Protein AF-A0AAU5UC48-F1 (afdb_monomer)

pLDDT: mean 78.34, std 18.32, range [39.34, 94.0]

Nearest PDB structures (foldseek):
  7x1k-assembly1_B  TM=8.745E-01  e=3.174E-02  Listeria monocytogenes
  1zlj-assembly2_C  TM=9.083E-01  e=1.175E-01  Mycobacterium tuberculosis
  6m5f-assembly1_B  TM=7.121E-01  e=1.520E+00  Pseudomonas aeruginosa PAO1
  3onq-assembly1_B-2  TM=6.447E-01  e=1.609E+00  Bifidobacterium adolescentis ATCC 15703
  2yqf-assembly1_A  TM=3.067E-01  e=3.999E+00  Homo sapiens

Solvent-accessible surface area (backbone atoms only — not comparable to full-atom values): 5238 Å² total; per-residue (Å²): 137,54,60,65,49,50,50,54,38,40,52,42,30,73,43,65,102,74,70,44,53,61,54,55,9,61,79,69,74,51,50,46,67,56,43,51,53,43,53,53,51,49,28,67,75,70,72,51,93,47,72,66,54,51,33,51,53,21,44,76,41,34,71,59,48,54,61,63,70,71,51,96,69,63,84,62,85,71,78,86,74,71,81,80,93,126

Structure (mmCIF, N/CA/C/O backbone):
data_AF-A0AAU5UC48-F1
#
_entry.id   AF-A0AAU5UC48-F1
#
loop_
_atom_site.group_PDB
_atom_site.id
_atom_site.type_symbol
_atom_site.label_atom_id
_atom_site.label_alt_id
_atom_site.label_comp_id
_atom_site.label_asym_id
_atom_site.label_entity_id
_atom_site.label_seq_id
_atom_site.pdbx_PDB_ins_code
_atom_site.Cartn_x
_atom_site.Cartn_y
_atom_site.Cartn_z
_atom_site.occupancy
_atom_site.B_iso_or_equiv
_atom_site.auth_seq_id
_atom_site.auth_comp_id
_atom_site.auth_asym_id
_atom_site.auth_atom_id
_atom_site.pdbx_PDB_model_num
ATOM 1 N N . MET A 1 1 ? -8.754 8.067 1.215 1.00 72.69 1 MET A N 1
ATOM 2 C CA . MET A 1 1 ? -8.058 6.941 0.551 1.00 72.69 1 MET A CA 1
ATOM 3 C C . MET A 1 1 ? -9.000 6.320 -0.460 1.00 72.69 1 MET A C 1
ATOM 5 O O . MET A 1 1 ? -10.196 6.334 -0.205 1.00 72.69 1 MET A O 1
ATOM 9 N N . THR A 1 2 ? -8.502 5.855 -1.603 1.00 86.19 2 THR A N 1
ATOM 10 C CA . THR A 1 2 ? -9.306 5.136 -2.608 1.00 86.19 2 THR A CA 1
ATOM 11 C C . THR A 1 2 ? -9.255 3.625 -2.367 1.00 86.19 2 THR A C 1
ATOM 13 O O . THR A 1 2 ? -8.371 3.143 -1.657 1.00 86.19 2 THR A O 1
ATOM 16 N N . GLY A 1 3 ? -10.167 2.865 -2.987 1.00 85.12 3 GLY A N 1
ATOM 17 C CA . GLY A 1 3 ? -10.170 1.397 -2.898 1.00 85.12 3 GLY A CA 1
ATOM 18 C C . GLY A 1 3 ? -8.836 0.768 -3.318 1.00 85.12 3 GLY A C 1
ATOM 19 O O . GLY A 1 3 ? -8.316 -0.094 -2.621 1.00 85.12 3 GLY A O 1
ATOM 20 N N . ARG A 1 4 ? -8.196 1.283 -4.376 1.00 85.44 4 ARG A N 1
ATOM 21 C CA . ARG A 1 4 ? -6.880 0.784 -4.813 1.00 85.44 4 ARG A CA 1
ATOM 22 C C . ARG A 1 4 ? -5.738 1.115 -3.885 1.00 85.44 4 ARG A C 1
ATOM 24 O O . ARG A 1 4 ? -4.829 0.310 -3.734 1.00 85.44 4 ARG A O 1
ATOM 31 N N . GLU A 1 5 ? -5.770 2.279 -3.251 1.00 89.62 5 GLU A N 1
ATOM 32 C CA . GLU A 1 5 ? -4.773 2.596 -2.231 1.00 89.62 5 GLU A CA 1
ATOM 33 C C . GLU A 1 5 ? -4.882 1.616 -1.055 1.00 89.62 5 GLU A C 1
ATOM 35 O O . GLU A 1 5 ? -3.859 1.170 -0.544 1.00 89.62 5 GLU A O 1
ATOM 40 N N . ALA A 1 6 ? -6.104 1.216 -0.681 1.00 89.31 6 ALA A N 1
ATOM 41 C CA . ALA A 1 6 ? -6.329 0.196 0.340 1.00 89.31 6 ALA A CA 1
ATOM 42 C C . ALA A 1 6 ? -5.864 -1.203 -0.104 1.00 89.31 6 ALA A C 1
ATOM 44 O O . ALA A 1 6 ? -5.233 -1.899 0.686 1.00 89.31 6 ALA A O 1
ATOM 45 N N . GLU A 1 7 ? -6.101 -1.601 -1.359 1.00 88.31 7 GLU A N 1
ATOM 46 C CA . GLU A 1 7 ? -5.585 -2.865 -1.912 1.00 88.31 7 GLU A CA 1
ATOM 47 C C . GLU A 1 7 ? -4.049 -2.912 -1.912 1.00 88.31 7 GLU A C 1
ATOM 49 O O . GLU A 1 7 ? -3.463 -3.899 -1.471 1.00 88.31 7 GLU A O 1
ATOM 54 N N . VAL A 1 8 ? -3.385 -1.827 -2.332 1.00 90.19 8 VAL A N 1
ATOM 55 C CA . VAL A 1 8 ? -1.917 -1.701 -2.286 1.00 90.19 8 VAL A CA 1
ATOM 56 C C . VAL A 1 8 ? -1.400 -1.842 -0.851 1.00 90.19 8 VAL A C 1
ATOM 58 O O . VAL A 1 8 ? -0.442 -2.577 -0.615 1.00 90.19 8 VAL A O 1
ATOM 61 N N . LEU A 1 9 ? -2.030 -1.163 0.115 1.00 90.62 9 LEU A N 1
ATOM 62 C CA . LEU A 1 9 ? -1.671 -1.266 1.534 1.00 90.62 9 LEU A CA 1
ATOM 63 C C . LEU A 1 9 ? -1.889 -2.685 2.072 1.00 90.62 9 LEU A C 1
ATOM 65 O O . LEU A 1 9 ? -1.053 -3.201 2.809 1.00 90.62 9 LEU A O 1
ATOM 69 N N . LEU A 1 10 ? -2.984 -3.345 1.694 1.00 89.12 10 LEU A N 1
ATOM 70 C CA . LEU A 1 10 ? -3.258 -4.704 2.141 1.00 89.12 10 LEU A CA 1
ATOM 71 C C . LEU A 1 10 ? -2.216 -5.691 1.609 1.00 89.12 10 LEU A C 1
ATOM 73 O O . LEU A 1 10 ? -1.699 -6.482 2.397 1.00 89.12 10 LEU A O 1
ATOM 77 N N . LEU A 1 11 ? -1.864 -5.619 0.323 1.00 88.12 11 LEU A N 1
ATOM 78 C CA . LEU A 1 11 ? -0.816 -6.466 -0.251 1.00 88.12 11 LEU A CA 1
ATOM 79 C C . LEU A 1 11 ? 0.528 -6.239 0.453 1.00 88.12 11 LEU A C 1
ATOM 81 O O . LEU A 1 11 ? 1.183 -7.200 0.856 1.00 88.12 11 LEU A O 1
ATOM 85 N N . LEU A 1 12 ? 0.887 -4.979 0.723 1.00 88.81 12 LEU A N 1
ATOM 86 C CA . LEU A 1 12 ? 2.073 -4.641 1.518 1.00 88.81 12 LEU A CA 1
ATOM 87 C C . LEU A 1 12 ? 2.010 -5.158 2.962 1.00 88.81 12 LEU A C 1
ATOM 89 O O . LEU A 1 12 ? 3.049 -5.458 3.538 1.00 88.81 12 LEU A O 1
ATOM 93 N N . SER A 1 13 ? 0.818 -5.262 3.557 1.00 88.44 13 SER A N 1
ATOM 94 C CA . SER A 1 13 ? 0.641 -5.795 4.916 1.00 88.44 13 SER A CA 1
ATOM 95 C C . SER A 1 13 ? 0.810 -7.315 4.998 1.00 88.44 13 SER A C 1
ATOM 97 O O . SER A 1 13 ? 1.078 -7.850 6.073 1.00 88.44 13 SER A O 1
ATOM 99 N N . THR A 1 14 ? 0.591 -8.020 3.884 1.00 82.00 14 THR A N 1
ATOM 100 C CA . THR A 1 14 ? 0.721 -9.480 3.793 1.00 82.00 14 THR A CA 1
ATOM 101 C C . THR A 1 14 ? 2.083 -9.922 3.280 1.00 82.00 14 THR A C 1
ATOM 103 O O . THR A 1 14 ? 2.497 -11.041 3.576 1.00 82.00 14 THR A O 1
ATOM 106 N N . GLY A 1 15 ? 2.755 -9.059 2.521 1.00 68.31 15 GLY A N 1
ATOM 107 C CA . GLY A 1 15 ? 4.080 -9.297 1.980 1.00 68.31 15 GLY A CA 1
ATOM 108 C C . GLY A 1 15 ? 5.172 -9.274 3.041 1.00 68.31 15 GLY A C 1
ATOM 109 O O . GLY A 1 15 ? 5.145 -8.481 3.981 1.00 68.31 15 GLY A O 1
ATOM 110 N N . SER A 1 16 ? 6.190 -10.114 2.852 1.00 51.59 16 SER A N 1
ATOM 111 C CA . SER A 1 16 ? 7.493 -9.872 3.477 1.00 51.59 16 SER A CA 1
ATOM 112 C C . SER A 1 16 ? 8.072 -8.573 2.905 1.00 51.59 1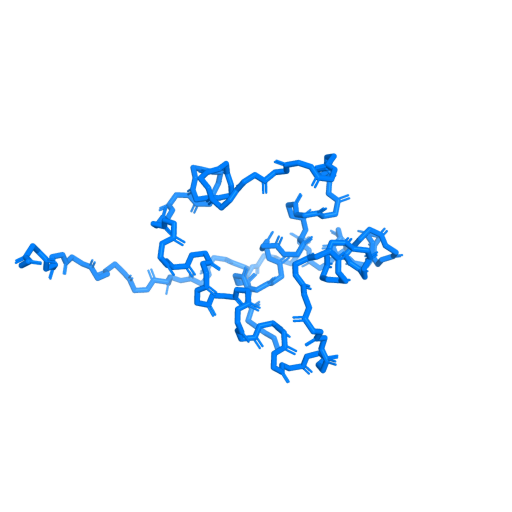6 SER A C 1
ATOM 114 O O . SER A 1 16 ? 7.783 -8.206 1.768 1.00 51.59 16 SER A O 1
ATOM 116 N N . THR A 1 17 ? 8.930 -7.892 3.662 1.00 50.88 17 THR A N 1
ATOM 117 C CA . THR A 1 17 ? 9.557 -6.571 3.422 1.00 50.88 17 THR A CA 1
ATOM 118 C C . THR A 1 17 ? 10.149 -6.328 2.002 1.00 50.88 17 THR A C 1
ATOM 120 O O . THR A 1 17 ? 10.540 -5.210 1.658 1.00 50.88 17 THR A O 1
ATOM 123 N N . GLY A 1 18 ? 10.188 -7.348 1.136 1.00 55.09 18 GLY A N 1
ATOM 124 C CA . GLY A 1 18 ? 10.740 -7.379 -0.220 1.00 55.09 18 GLY A CA 1
ATOM 125 C C . GLY A 1 18 ? 9.768 -7.282 -1.412 1.00 55.09 18 GLY A C 1
ATOM 126 O O . GLY A 1 18 ? 10.256 -7.328 -2.538 1.00 55.09 18 GLY A O 1
ATOM 127 N N . ASP A 1 19 ? 8.450 -7.105 -1.242 1.00 69.12 19 ASP A N 1
ATOM 128 C CA . ASP A 1 19 ? 7.525 -7.088 -2.401 1.00 69.12 19 ASP A CA 1
ATOM 129 C C . ASP A 1 19 ? 7.738 -5.903 -3.356 1.00 69.12 19 ASP A C 1
ATOM 131 O O . ASP A 1 19 ? 7.273 -4.782 -3.139 1.00 69.12 19 ASP A O 1
ATOM 135 N N . THR A 1 20 ? 8.471 -6.139 -4.441 1.00 82.00 20 THR A N 1
ATOM 136 C CA . THR A 1 20 ? 8.786 -5.111 -5.439 1.00 82.00 20 THR A CA 1
ATOM 137 C C . THR A 1 20 ? 7.520 -4.520 -6.069 1.00 82.00 20 THR A C 1
ATOM 139 O O . THR A 1 20 ? 6.482 -5.175 -6.154 1.00 82.00 20 THR A O 1
ATOM 142 N N . ASN A 1 21 ? 7.613 -3.298 -6.608 1.00 87.94 21 ASN A N 1
ATOM 143 C CA . ASN A 1 21 ? 6.505 -2.691 -7.362 1.00 87.94 21 ASN A CA 1
ATOM 144 C C . ASN A 1 21 ? 6.015 -3.596 -8.506 1.00 87.94 21 ASN A C 1
ATOM 146 O O . ASN A 1 21 ? 4.851 -3.511 -8.879 1.00 87.94 21 ASN A O 1
ATOM 150 N N . ARG A 1 22 ? 6.886 -4.470 -9.028 1.00 87.38 22 ARG A N 1
ATOM 151 C CA . ARG A 1 22 ? 6.557 -5.498 -10.020 1.00 87.38 22 ARG A CA 1
ATOM 152 C C . ARG A 1 22 ? 5.630 -6.580 -9.478 1.00 87.38 22 ARG A C 1
ATOM 154 O O . ARG A 1 22 ? 4.694 -6.962 -10.169 1.00 87.38 22 ARG A O 1
ATOM 161 N N . ALA A 1 23 ? 5.887 -7.070 -8.267 1.00 87.94 23 ALA A N 1
ATOM 162 C CA . ALA A 1 23 ? 5.035 -8.067 -7.625 1.00 87.94 23 ALA A CA 1
ATOM 163 C C . ALA A 1 23 ? 3.641 -7.482 -7.362 1.00 87.94 23 ALA A C 1
ATOM 165 O O . ALA A 1 23 ? 2.651 -8.031 -7.829 1.00 87.94 23 ALA A O 1
ATOM 166 N N . LEU A 1 24 ? 3.584 -6.288 -6.764 1.00 87.62 24 LEU A N 1
ATOM 167 C CA . LEU A 1 24 ? 2.337 -5.541 -6.561 1.00 87.62 24 LEU A CA 1
ATOM 168 C C . LEU A 1 24 ? 1.584 -5.288 -7.872 1.00 87.62 24 LEU A C 1
ATOM 170 O O . LEU A 1 24 ? 0.373 -5.448 -7.931 1.00 87.62 24 LEU A O 1
ATOM 174 N N . ALA A 1 25 ? 2.298 -4.901 -8.931 1.00 89.00 25 ALA A N 1
ATOM 175 C CA . ALA A 1 25 ? 1.720 -4.658 -10.249 1.00 89.00 25 ALA A CA 1
ATOM 176 C C . ALA A 1 25 ? 1.067 -5.919 -10.826 1.00 89.00 25 ALA A C 1
ATOM 178 O O . ALA A 1 25 ? -0.063 -5.856 -11.306 1.00 89.00 25 ALA A O 1
ATOM 179 N N . ARG A 1 26 ? 1.753 -7.064 -10.730 1.00 87.94 26 ARG A N 1
ATOM 180 C CA . ARG A 1 26 ? 1.233 -8.364 -11.163 1.00 87.94 26 ARG A CA 1
ATOM 181 C C . ARG A 1 26 ? -0.007 -8.761 -10.365 1.00 87.94 26 ARG A C 1
ATOM 183 O O . ARG A 1 26 ? -1.000 -9.149 -10.968 1.00 87.94 26 ARG A O 1
ATOM 190 N N . ASP A 1 27 ? 0.044 -8.631 -9.045 1.00 86.19 27 ASP A N 1
ATOM 191 C CA . ASP A 1 27 ? -1.029 -9.085 -8.158 1.00 86.19 27 ASP A CA 1
ATOM 192 C C . ASP A 1 27 ? -2.276 -8.180 -8.256 1.00 86.19 27 ASP A C 1
ATOM 194 O O . ASP A 1 27 ? -3.398 -8.644 -8.073 1.00 86.19 27 ASP A O 1
ATOM 198 N N . LEU A 1 28 ? -2.096 -6.902 -8.615 1.00 86.06 28 LEU A N 1
ATOM 199 C CA . LEU A 1 28 ? -3.180 -5.938 -8.856 1.00 86.06 28 LEU A CA 1
ATOM 200 C C . LEU A 1 28 ? -3.635 -5.858 -10.324 1.00 86.06 28 LEU A C 1
ATOM 202 O O . LEU A 1 28 ? -4.623 -5.183 -10.611 1.00 86.06 28 LEU A O 1
ATOM 206 N N . GLY A 1 29 ? -2.919 -6.487 -11.261 1.00 86.69 29 GLY A N 1
ATOM 207 C CA . GLY A 1 29 ? -3.204 -6.399 -12.698 1.00 86.69 29 GLY A CA 1
ATOM 208 C C . GLY A 1 29 ? -2.984 -5.005 -13.308 1.00 86.69 29 GLY A C 1
ATOM 209 O O . GLY A 1 29 ? -3.681 -4.628 -14.247 1.00 86.69 29 GLY A O 1
ATOM 210 N N . ILE A 1 30 ? -2.038 -4.221 -12.781 1.00 87.75 30 ILE A N 1
ATOM 211 C CA . ILE A 1 30 ? -1.726 -2.850 -13.233 1.00 87.75 30 ILE A CA 1
ATOM 212 C C . ILE A 1 30 ? -0.241 -2.699 -13.587 1.00 87.75 30 ILE A C 1
ATOM 214 O O . ILE A 1 30 ? 0.553 -3.614 -13.410 1.00 87.75 30 ILE A O 1
ATOM 218 N N . SER A 1 31 ? 0.174 -1.530 -14.085 1.00 92.25 31 SER A N 1
ATOM 219 C CA . SER A 1 31 ? 1.591 -1.269 -14.377 1.00 92.25 31 SER A CA 1
ATOM 220 C C . SER A 1 31 ? 2.403 -0.917 -13.119 1.00 92.25 31 SER A C 1
ATOM 222 O O . SER A 1 31 ? 1.886 -0.297 -12.186 1.00 92.25 31 SER A O 1
ATOM 224 N N . GLU A 1 32 ? 3.716 -1.192 -13.122 1.00 92.25 32 GLU A N 1
ATOM 225 C CA . GLU A 1 32 ? 4.632 -0.736 -12.057 1.00 92.25 32 GLU A CA 1
ATOM 226 C C . GLU A 1 32 ? 4.588 0.789 -11.856 1.00 92.25 3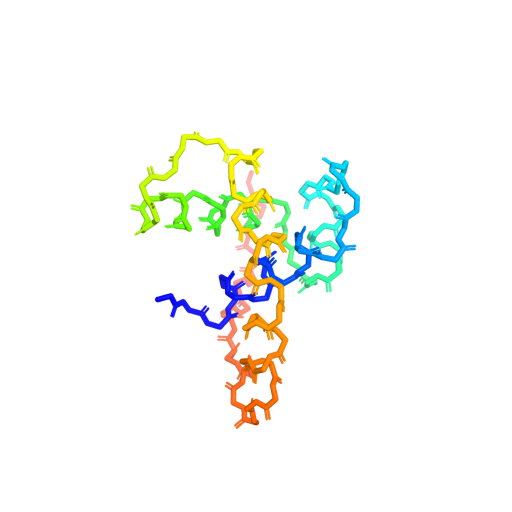2 GLU A C 1
ATOM 228 O O . GLU A 1 32 ? 4.726 1.289 -10.737 1.00 92.25 32 GLU A O 1
ATOM 233 N N . ARG A 1 33 ? 4.386 1.548 -12.942 1.00 91.88 33 ARG A N 1
ATOM 234 C CA . ARG A 1 33 ? 4.226 3.007 -12.901 1.00 91.88 33 ARG A CA 1
ATOM 235 C C . ARG A 1 33 ? 2.972 3.399 -12.118 1.00 91.88 33 ARG A C 1
ATOM 237 O O .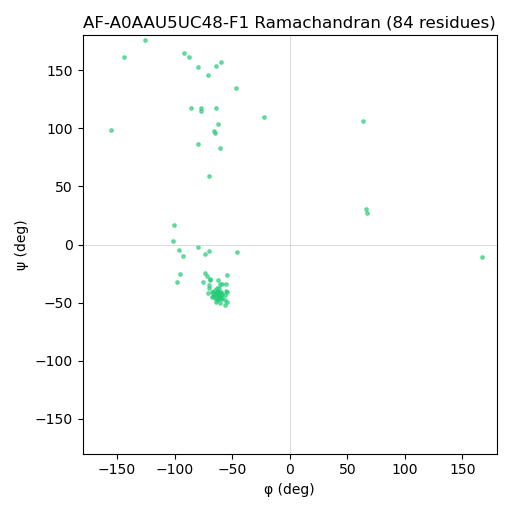 ARG A 1 33 ? 3.033 4.323 -11.308 1.00 91.88 33 ARG A O 1
ATOM 244 N N . THR A 1 34 ? 1.866 2.686 -12.322 1.00 92.81 34 THR A N 1
ATOM 245 C CA . THR A 1 34 ? 0.602 2.908 -11.606 1.00 92.81 34 THR A CA 1
ATOM 246 C C . THR A 1 34 ? 0.753 2.584 -10.119 1.00 92.81 34 THR A C 1
ATOM 248 O O . THR A 1 34 ? 0.355 3.387 -9.278 1.00 92.81 34 THR A O 1
ATOM 251 N N . VAL A 1 35 ? 1.440 1.485 -9.774 1.00 91.69 35 VAL A N 1
ATOM 252 C CA . VAL A 1 35 ? 1.782 1.163 -8.374 1.00 91.69 35 VAL A CA 1
ATOM 253 C C . VAL A 1 35 ? 2.567 2.304 -7.725 1.00 91.69 35 VAL A C 1
ATOM 255 O O . VAL A 1 35 ?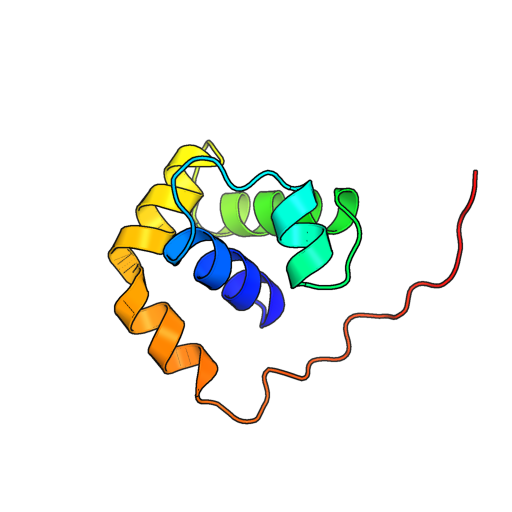 2.219 2.751 -6.634 1.00 91.69 35 VAL A O 1
ATOM 258 N N . ARG A 1 36 ? 3.597 2.835 -8.401 1.00 92.00 36 ARG A N 1
ATOM 259 C CA . ARG A 1 36 ? 4.373 3.982 -7.893 1.00 92.00 36 ARG A CA 1
ATOM 260 C C . ARG A 1 36 ? 3.489 5.205 -7.653 1.00 92.00 36 ARG A C 1
ATOM 262 O O . ARG A 1 36 ? 3.631 5.842 -6.614 1.00 92.00 36 ARG A O 1
ATOM 269 N N . ALA A 1 37 ? 2.563 5.508 -8.562 1.00 93.69 37 ALA A N 1
ATOM 270 C CA . ALA A 1 37 ? 1.632 6.625 -8.404 1.00 93.69 37 ALA A CA 1
ATOM 271 C C . ALA A 1 37 ? 0.706 6.450 -7.184 1.00 93.69 37 ALA A C 1
ATOM 273 O O . ALA A 1 37 ? 0.490 7.407 -6.429 1.00 93.69 37 ALA A O 1
ATOM 274 N N . HIS A 1 38 ? 0.215 5.229 -6.942 1.00 93.19 38 HIS A N 1
ATOM 275 C CA . HIS A 1 38 ? -0.544 4.908 -5.733 1.00 93.19 38 HIS A CA 1
ATOM 276 C C . HIS A 1 38 ? 0.312 5.070 -4.475 1.00 93.19 38 HIS A C 1
ATOM 278 O O . HIS A 1 38 ? -0.107 5.768 -3.557 1.00 93.19 38 HIS A O 1
ATOM 284 N N . LEU A 1 39 ? 1.537 4.534 -4.448 1.00 92.62 39 LEU A N 1
ATOM 285 C CA . LEU A 1 39 ? 2.451 4.686 -3.310 1.00 92.62 39 LEU A CA 1
ATOM 286 C C . LEU A 1 39 ? 2.787 6.154 -3.022 1.00 92.62 39 LEU A C 1
ATOM 288 O O . LEU A 1 39 ? 2.793 6.562 -1.865 1.00 92.62 39 LEU A O 1
ATOM 292 N N . THR A 1 40 ? 3.013 6.977 -4.049 1.00 93.94 40 THR A N 1
ATOM 293 C CA . THR A 1 40 ? 3.225 8.423 -3.882 1.00 93.94 40 THR A CA 1
ATOM 294 C C . THR A 1 40 ? 1.996 9.113 -3.290 1.00 93.94 40 THR A C 1
ATOM 296 O O . THR A 1 40 ? 2.139 9.987 -2.434 1.00 93.94 40 THR A O 1
ATOM 299 N N . SER A 1 41 ? 0.793 8.731 -3.721 1.00 94.00 41 SER A N 1
ATOM 300 C CA . SER A 1 41 ? -0.452 9.305 -3.199 1.00 94.00 41 SER A CA 1
ATOM 301 C C . SER A 1 41 ? -0.733 8.866 -1.765 1.00 94.00 41 SER A C 1
ATOM 303 O O . SER A 1 41 ? -1.060 9.714 -0.937 1.00 94.00 41 SER A O 1
ATOM 305 N N . ILE A 1 42 ? -0.513 7.587 -1.446 1.00 93.06 42 ILE A N 1
ATOM 306 C CA . ILE A 1 42 ? -0.564 7.044 -0.083 1.00 93.06 42 ILE A CA 1
ATOM 307 C C . ILE A 1 42 ? 0.401 7.812 0.811 1.00 93.06 42 ILE A C 1
ATOM 309 O O . ILE A 1 42 ? -0.003 8.349 1.837 1.00 93.06 42 ILE A O 1
ATOM 313 N N . ARG A 1 43 ? 1.660 7.930 0.380 1.00 93.50 43 ARG A 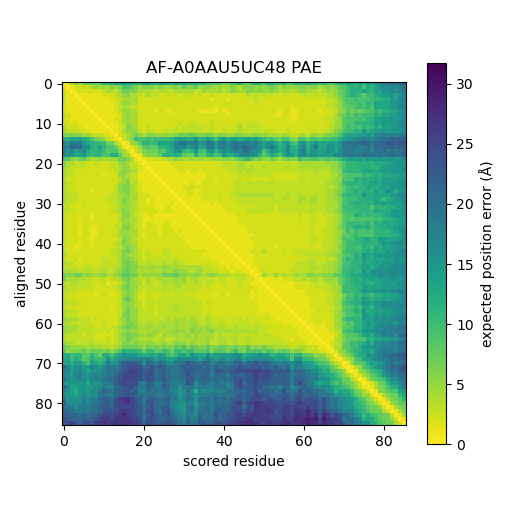N 1
ATOM 314 C CA .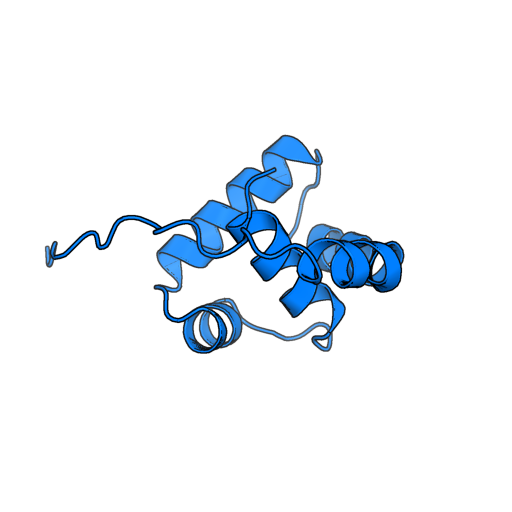 ARG A 1 43 ? 2.706 8.645 1.105 1.00 93.50 43 ARG A CA 1
ATOM 315 C C . ARG A 1 43 ? 2.295 10.077 1.434 1.00 93.50 43 ARG A C 1
ATOM 317 O O . ARG A 1 43 ? 2.391 10.487 2.582 1.00 93.50 43 ARG A O 1
ATOM 324 N N . ARG A 1 44 ? 1.799 10.816 0.436 1.00 93.75 44 ARG A N 1
ATOM 325 C CA . ARG A 1 44 ? 1.341 12.203 0.600 1.00 93.75 44 ARG A CA 1
ATOM 326 C C . ARG A 1 44 ? 0.176 12.311 1.584 1.00 93.75 44 ARG A C 1
ATOM 328 O O . ARG A 1 44 ? 0.138 13.243 2.371 1.00 93.75 44 ARG A O 1
ATOM 335 N N . LYS A 1 45 ? -0.770 11.373 1.530 1.00 92.56 45 LYS A N 1
ATOM 336 C CA . LYS A 1 45 ? -1.959 11.372 2.392 1.00 92.56 45 LYS A CA 1
ATOM 337 C C . LYS A 1 45 ? -1.660 10.941 3.831 1.00 92.56 45 LYS A C 1
ATOM 339 O O . LYS A 1 45 ? -2.337 11.408 4.734 1.00 92.56 45 LYS A O 1
ATOM 344 N N . LEU A 1 46 ? -0.687 10.051 4.034 1.00 91.06 46 LEU A N 1
ATOM 345 C CA . LEU A 1 46 ? -0.291 9.548 5.355 1.00 91.06 46 LEU A CA 1
ATOM 346 C C . LEU A 1 46 ? 0.904 10.299 5.962 1.00 91.06 46 LEU A C 1
ATOM 348 O O . LEU A 1 46 ? 1.286 10.006 7.087 1.00 91.06 46 LEU A O 1
ATOM 352 N N . GLY A 1 47 ? 1.513 11.235 5.227 1.00 93.75 47 GLY A N 1
ATOM 353 C CA . GLY A 1 47 ? 2.681 11.988 5.694 1.00 93.75 47 GLY A CA 1
ATOM 354 C C . GLY A 1 47 ? 3.946 11.141 5.869 1.00 93.75 47 GLY A C 1
ATOM 355 O O . GLY A 1 47 ? 4.785 11.467 6.698 1.00 93.75 47 GLY A O 1
ATOM 356 N N . LEU A 1 48 ? 4.085 10.046 5.117 1.00 93.50 48 LEU A N 1
ATOM 357 C CA . LEU A 1 48 ? 5.228 9.130 5.229 1.00 93.50 48 LEU A CA 1
ATOM 358 C C . LEU A 1 48 ? 6.389 9.587 4.324 1.00 93.50 48 LEU A C 1
ATOM 360 O O . LEU A 1 48 ? 6.189 10.352 3.382 1.00 93.50 48 LEU A O 1
ATOM 364 N N . GLY A 1 49 ? 7.613 9.122 4.559 1.00 90.06 49 GLY A N 1
ATOM 365 C CA . GLY A 1 49 ? 8.794 9.453 3.750 1.00 90.06 49 GLY A CA 1
ATOM 366 C C . GLY A 1 49 ? 9.146 8.390 2.703 1.00 90.06 49 GLY A C 1
ATOM 367 O O . GLY A 1 49 ? 9.594 8.707 1.594 1.00 90.06 49 GLY A O 1
ATOM 368 N N . SER A 1 50 ? 8.881 7.119 3.001 1.00 88.81 50 SER A N 1
ATOM 369 C CA . SER A 1 50 ? 9.454 5.979 2.287 1.00 88.81 50 SER A CA 1
ATOM 370 C C . SER A 1 50 ? 8.490 4.800 2.132 1.00 88.81 50 SER A C 1
ATOM 372 O O . SER A 1 50 ? 7.514 4.644 2.863 1.00 88.81 50 SER A O 1
ATOM 374 N N . ARG A 1 51 ? 8.801 3.909 1.180 1.00 86.56 51 ARG A N 1
ATOM 375 C CA . ARG A 1 51 ? 8.095 2.625 1.023 1.00 86.56 51 ARG A CA 1
ATOM 376 C C . ARG A 1 51 ? 8.192 1.761 2.285 1.00 86.56 51 ARG A C 1
ATOM 378 O O . ARG A 1 51 ? 7.242 1.049 2.582 1.00 86.56 51 ARG A O 1
ATOM 385 N N . VAL A 1 52 ? 9.313 1.826 3.007 1.00 88.19 52 VAL A N 1
ATOM 386 C CA . VAL A 1 52 ? 9.517 1.062 4.248 1.00 88.19 52 VAL A CA 1
ATOM 387 C C . VAL A 1 52 ? 8.525 1.507 5.315 1.00 88.19 52 VAL A C 1
ATOM 389 O O . VAL A 1 52 ? 7.872 0.665 5.920 1.00 88.19 52 VAL A O 1
ATOM 392 N N . GLU A 1 53 ? 8.333 2.814 5.488 1.00 90.69 53 GLU A N 1
ATOM 393 C CA . GLU A 1 53 ? 7.338 3.336 6.431 1.00 90.69 53 GLU A CA 1
ATOM 394 C C . GLU A 1 53 ? 5.913 2.968 6.014 1.00 90.69 53 GLU A C 1
ATOM 396 O O . GLU A 1 53 ? 5.115 2.576 6.861 1.00 90.69 53 GLU A O 1
ATOM 401 N N . ILE A 1 54 ? 5.595 3.010 4.713 1.00 91.88 54 ILE A N 1
ATOM 402 C CA . ILE A 1 54 ? 4.290 2.543 4.214 1.00 91.88 54 ILE A CA 1
ATOM 403 C C . ILE A 1 54 ? 4.087 1.065 4.563 1.00 91.88 54 ILE A C 1
ATOM 405 O O . ILE A 1 54 ? 3.023 0.701 5.060 1.00 91.88 54 ILE A O 1
ATOM 409 N N . ALA A 1 55 ? 5.087 0.214 4.323 1.00 89.94 55 ALA A N 1
ATOM 410 C CA . ALA A 1 55 ? 5.011 -1.210 4.633 1.00 89.94 55 ALA A CA 1
ATOM 411 C C . ALA A 1 55 ? 4.851 -1.455 6.142 1.00 89.94 55 ALA A C 1
ATOM 413 O O . ALA A 1 55 ? 4.004 -2.249 6.542 1.00 89.94 55 ALA A O 1
ATOM 414 N N . LEU A 1 56 ? 5.591 -0.724 6.980 1.00 90.50 56 LEU A N 1
ATOM 415 C CA . LEU A 1 56 ? 5.490 -0.814 8.437 1.00 90.50 56 LEU A CA 1
ATOM 416 C C . LEU A 1 56 ? 4.087 -0.443 8.929 1.00 90.50 56 LEU A C 1
ATOM 418 O O . LEU A 1 56 ? 3.465 -1.216 9.655 1.00 90.50 56 LEU A O 1
ATOM 422 N N . VAL A 1 57 ? 3.564 0.704 8.485 1.00 91.88 57 VAL A N 1
ATOM 423 C CA . VAL A 1 57 ? 2.209 1.161 8.828 1.00 91.88 57 VAL A CA 1
ATOM 424 C C . VAL A 1 57 ? 1.164 0.161 8.340 1.00 91.88 57 VAL A C 1
ATOM 426 O O . VAL A 1 57 ? 0.233 -0.164 9.078 1.00 91.88 57 VAL A O 1
ATOM 429 N N . SER A 1 58 ? 1.334 -0.375 7.129 1.00 91.38 58 SER A N 1
ATOM 430 C CA . SER A 1 58 ? 0.448 -1.402 6.568 1.00 91.38 58 SER A CA 1
ATOM 431 C C . SER A 1 58 ? 0.436 -2.661 7.432 1.00 91.38 58 SER A C 1
ATOM 433 O O . SER A 1 58 ? -0.628 -3.193 7.739 1.00 91.38 58 SER A O 1
ATOM 435 N N . HIS A 1 59 ? 1.609 -3.118 7.872 1.00 90.75 59 HIS A N 1
ATOM 436 C CA . HIS A 1 59 ? 1.750 -4.299 8.716 1.00 90.75 59 HIS A CA 1
ATOM 437 C C . HIS A 1 59 ? 1.135 -4.085 10.109 1.00 90.75 59 HIS A C 1
ATOM 439 O O . HIS A 1 59 ? 0.425 -4.956 10.609 1.00 90.75 59 HIS A O 1
ATOM 445 N N . GLN A 1 60 ? 1.332 -2.905 10.708 1.00 91.81 60 GLN A N 1
ATOM 446 C CA . GLN A 1 60 ? 0.710 -2.521 11.983 1.00 91.81 60 GLN A CA 1
ATOM 447 C C . GLN A 1 60 ? -0.823 -2.493 11.902 1.00 91.81 60 GLN A C 1
ATOM 449 O O . GLN A 1 60 ? -1.499 -2.909 12.838 1.00 91.81 60 GLN A O 1
ATOM 454 N N . HIS A 1 61 ? -1.381 -2.058 10.769 1.00 90.75 61 HIS A N 1
ATOM 455 C CA . HIS A 1 61 ? -2.828 -1.917 10.571 1.00 90.75 61 HIS A CA 1
ATOM 456 C C . HIS A 1 61 ? -3.456 -3.080 9.786 1.00 90.75 61 HIS A C 1
ATOM 458 O O . HIS A 1 61 ? -4.585 -2.968 9.303 1.00 90.75 61 HIS A O 1
ATOM 464 N N . ARG A 1 62 ? -2.768 -4.224 9.670 1.00 88.00 62 ARG A N 1
ATOM 465 C CA . ARG A 1 62 ? -3.208 -5.367 8.851 1.00 88.00 62 ARG A CA 1
ATOM 466 C C . ARG A 1 62 ? -4.620 -5.856 9.185 1.00 88.00 62 ARG A C 1
ATOM 468 O O . ARG A 1 62 ? -5.382 -6.183 8.278 1.00 88.00 62 ARG A O 1
ATOM 475 N N . ALA A 1 63 ? -4.977 -5.910 10.470 1.00 87.25 63 ALA A N 1
ATOM 476 C CA . ALA A 1 63 ? -6.304 -6.353 10.906 1.00 87.25 63 ALA A CA 1
ATOM 477 C C . ALA A 1 63 ? -7.420 -5.430 10.384 1.00 87.25 63 ALA A C 1
ATOM 479 O O . ALA A 1 63 ? -8.431 -5.911 9.877 1.00 87.25 63 ALA A O 1
ATOM 480 N N . PHE A 1 64 ? -7.193 -4.114 10.430 1.00 87.50 64 PHE A N 1
ATOM 481 C CA . PHE A 1 64 ? -8.107 -3.114 9.880 1.00 87.50 64 PHE A CA 1
ATOM 482 C C . PHE A 1 64 ? -8.173 -3.187 8.348 1.00 87.50 64 PHE A C 1
ATOM 484 O O . PHE A 1 64 ? -9.251 -3.216 7.770 1.00 87.50 64 PHE A O 1
ATOM 491 N N . LEU A 1 65 ? -7.030 -3.296 7.666 1.00 86.94 65 LEU A N 1
ATOM 492 C CA . LEU A 1 65 ? -7.008 -3.396 6.201 1.00 86.94 65 LEU A CA 1
ATOM 493 C C . LEU A 1 65 ? -7.772 -4.631 5.689 1.00 86.94 65 LEU A C 1
ATOM 495 O O . LEU A 1 65 ? -8.417 -4.567 4.644 1.00 86.94 65 LEU A O 1
ATOM 499 N N . ARG A 1 66 ? -7.750 -5.741 6.439 1.00 82.38 66 ARG A N 1
ATOM 500 C CA . ARG A 1 66 ? -8.535 -6.945 6.129 1.00 82.38 66 ARG A CA 1
ATOM 501 C C . ARG A 1 66 ? -10.035 -6.758 6.330 1.00 82.38 66 ARG A C 1
ATOM 503 O O . ARG A 1 66 ? -10.800 -7.289 5.532 1.00 82.38 66 ARG A O 1
ATOM 510 N N . SER A 1 67 ? -10.462 -6.017 7.353 1.00 80.00 67 SER A N 1
ATOM 511 C CA . SER A 1 67 ? -11.893 -5.767 7.568 1.00 80.00 67 SER A CA 1
ATOM 512 C C . SER A 1 67 ? -12.484 -4.852 6.492 1.00 80.00 67 SER A C 1
ATOM 514 O O . SER A 1 67 ? -13.635 -5.031 6.103 1.00 80.00 67 SER A O 1
ATOM 516 N N . VAL A 1 68 ? -11.681 -3.937 5.936 1.00 72.50 68 VAL A N 1
ATOM 517 C CA . VAL A 1 68 ? -12.099 -3.044 4.843 1.00 72.50 68 VAL A CA 1
ATOM 518 C C . VAL A 1 68 ? -12.313 -3.796 3.518 1.00 72.50 68 VAL A C 1
ATOM 520 O O . VAL A 1 68 ? -13.180 -3.405 2.738 1.00 72.50 68 VAL A O 1
ATOM 523 N N . GLN A 1 69 ? -11.602 -4.903 3.263 1.00 65.25 69 GLN A N 1
ATOM 524 C CA . GLN A 1 69 ? -11.803 -5.716 2.050 1.00 65.25 69 GLN A CA 1
ATOM 525 C C . GLN A 1 69 ? -13.094 -6.557 2.043 1.00 65.25 69 GLN A C 1
ATOM 527 O O . GLN A 1 69 ? -13.446 -7.111 1.004 1.00 65.25 69 GLN A O 1
ATOM 532 N N . GLY A 1 70 ? -13.827 -6.624 3.159 1.00 55.62 70 GLY A N 1
ATOM 533 C CA . GLY A 1 70 ? -15.116 -7.319 3.252 1.00 55.62 70 GLY A CA 1
ATOM 534 C C . GLY A 1 70 ? -16.316 -6.543 2.694 1.00 55.62 70 GLY A C 1
ATOM 535 O O . GLY A 1 70 ? -17.426 -7.068 2.709 1.00 55.62 70 GLY A O 1
ATOM 536 N N . LEU A 1 71 ?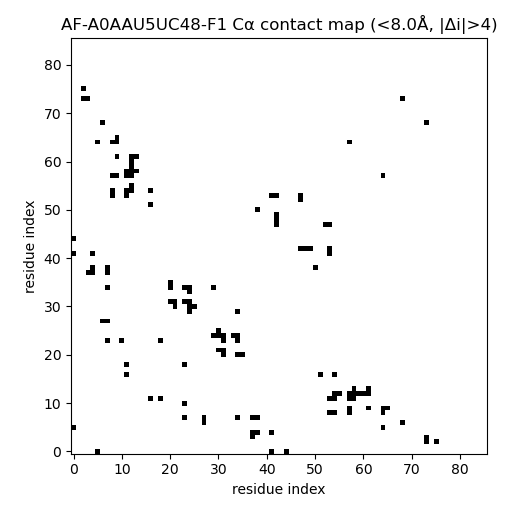 -16.132 -5.305 2.216 1.00 43.19 71 LEU A N 1
ATOM 537 C CA . LEU A 1 71 ? -17.215 -4.503 1.643 1.00 43.19 71 LEU A CA 1
ATOM 538 C C . LEU A 1 71 ? -17.403 -4.822 0.144 1.00 43.19 71 LEU A C 1
ATOM 540 O O . LEU A 1 71 ? -16.493 -4.552 -0.651 1.00 43.19 71 LEU A O 1
ATOM 544 N N . PRO A 1 72 ? -18.574 -5.343 -0.281 1.00 39.34 72 PRO A N 1
ATOM 545 C CA . PRO A 1 72 ? -18.916 -5.471 -1.695 1.00 39.34 72 PRO A CA 1
ATOM 546 C C . PRO A 1 72 ? -19.041 -4.063 -2.300 1.00 39.34 72 PRO A C 1
ATOM 548 O O . PRO A 1 72 ? -20.048 -3.381 -2.143 1.00 39.34 72 PRO A O 1
ATOM 551 N N . GLY A 1 73 ? -17.961 -3.592 -2.923 1.00 49.66 73 GLY A N 1
ATOM 552 C CA . GLY A 1 73 ? -17.842 -2.219 -3.432 1.00 49.66 73 GLY A CA 1
ATOM 553 C C . GLY A 1 73 ? -16.422 -1.796 -3.828 1.00 49.66 73 GLY A C 1
ATOM 554 O O . GLY A 1 73 ? -16.254 -0.787 -4.505 1.00 49.66 73 GLY A O 1
ATOM 555 N N . ALA A 1 74 ? -15.388 -2.578 -3.485 1.00 46.53 74 ALA A N 1
ATOM 556 C CA . ALA A 1 74 ? -14.010 -2.332 -3.934 1.00 46.53 74 ALA A CA 1
ATOM 557 C C . ALA A 1 74 ? -13.777 -2.593 -5.439 1.00 46.53 74 ALA A C 1
ATOM 559 O O . ALA A 1 74 ? -12.717 -2.251 -5.964 1.00 46.53 74 ALA A O 1
ATOM 560 N N . ALA A 1 75 ? -14.778 -3.107 -6.166 1.00 46.16 75 ALA A N 1
ATOM 561 C CA . ALA A 1 75 ? -14.814 -3.118 -7.629 1.00 46.16 75 ALA A CA 1
ATOM 562 C C . ALA A 1 75 ? -15.024 -1.694 -8.183 1.00 46.16 75 ALA A C 1
ATOM 564 O O . ALA A 1 75 ? -15.985 -1.410 -8.889 1.00 46.16 75 ALA A O 1
ATOM 565 N N . MET A 1 76 ? -14.120 -0.773 -7.851 1.00 41.78 76 MET A N 1
ATOM 566 C CA . MET A 1 76 ? -14.022 0.508 -8.533 1.00 41.78 76 MET A CA 1
ATOM 567 C C . MET A 1 76 ? -13.317 0.249 -9.869 1.00 41.78 76 MET A C 1
ATOM 569 O O . MET A 1 76 ? -12.147 -0.171 -9.844 1.00 41.78 76 MET A O 1
ATOM 573 N N . PRO A 1 77 ? -13.978 0.488 -11.018 1.00 42.16 77 PRO A N 1
ATOM 574 C CA . PRO A 1 77 ? -13.336 0.423 -12.321 1.00 42.16 77 PRO A CA 1
ATOM 575 C C . PRO A 1 77 ? -12.246 1.489 -12.330 1.00 42.16 77 PRO A C 1
ATOM 577 O O . PRO A 1 77 ? -12.514 2.686 -12.377 1.00 42.16 77 PRO A O 1
ATOM 580 N N . GLN A 1 78 ? -10.996 1.063 -12.177 1.00 49.84 78 GLN A N 1
ATOM 581 C CA . GLN A 1 78 ? -9.877 1.950 -12.437 1.00 49.84 78 GLN A CA 1
ATOM 582 C C . GLN A 1 78 ? -9.776 1.991 -13.940 1.00 49.84 78 GLN A C 1
ATOM 584 O O . GLN A 1 78 ? -9.573 0.943 -14.553 1.00 49.84 78 GLN A O 1
ATOM 589 N N . GLU A 1 79 ? -10.027 3.173 -14.486 1.00 42.69 79 GLU A N 1
ATOM 590 C CA . GLU A 1 79 ? -9.899 3.513 -15.891 1.00 42.69 79 GLU A CA 1
ATOM 591 C C . GLU A 1 79 ? -8.938 2.562 -16.600 1.00 42.69 79 GLU A C 1
ATOM 593 O O . GLU A 1 79 ? -7.726 2.552 -16.366 1.00 42.69 79 GLU A O 1
ATOM 598 N N . THR A 1 80 ? -9.518 1.724 -17.457 1.00 46.75 80 THR A N 1
ATOM 599 C CA . THR A 1 80 ? -8.790 1.084 -18.540 1.00 46.75 80 THR A CA 1
ATOM 600 C C . THR A 1 80 ? -8.263 2.214 -19.414 1.00 46.75 80 THR A C 1
ATOM 602 O O . THR A 1 80 ? -8.889 2.600 -20.395 1.00 46.75 80 THR A O 1
ATOM 605 N N . ILE A 1 81 ? -7.125 2.796 -19.040 1.00 47.59 81 ILE A N 1
ATOM 606 C CA . ILE A 1 81 ? -6.369 3.641 -19.950 1.00 47.59 81 ILE A CA 1
ATOM 607 C C . ILE A 1 81 ? -5.597 2.677 -20.834 1.00 47.59 81 ILE A C 1
ATOM 609 O O . ILE A 1 81 ? -4.467 2.267 -20.562 1.00 47.59 81 ILE A O 1
ATOM 613 N N . ALA A 1 82 ? -6.297 2.275 -21.890 1.00 44.91 82 ALA A N 1
ATOM 614 C CA . ALA A 1 82 ? -5.695 1.855 -23.129 1.00 44.91 82 ALA A CA 1
ATOM 615 C C . ALA A 1 82 ? -4.613 2.865 -23.536 1.00 44.91 82 ALA A C 1
ATOM 617 O O . ALA A 1 82 ? -4.837 4.070 -23.512 1.00 44.91 82 ALA A O 1
ATOM 618 N N . GLY A 1 83 ? -3.459 2.339 -23.941 1.00 46.28 83 GLY A N 1
ATOM 619 C CA . GLY A 1 83 ? -2.572 2.982 -24.902 1.00 46.28 83 GLY A CA 1
ATOM 620 C C . GLY A 1 83 ? -1.959 4.323 -24.498 1.00 46.28 83 GLY A C 1
ATOM 621 O O . GLY A 1 83 ? -2.537 5.379 -24.695 1.00 46.28 83 GLY A O 1
ATOM 622 N N . SER A 1 84 ? -0.672 4.297 -24.172 1.00 41.88 84 SER A N 1
ATOM 623 C CA . SER A 1 84 ? 0.254 5.124 -24.948 1.00 41.88 84 SER A CA 1
ATOM 624 C C . SER A 1 84 ? 1.646 4.523 -24.863 1.00 41.88 84 SER A C 1
ATOM 626 O O . SER A 1 84 ? 2.371 4.690 -23.884 1.00 41.88 84 SER A O 1
ATOM 628 N N . ARG A 1 85 ? 1.993 3.776 -25.915 1.00 48.41 85 ARG A N 1
ATOM 629 C CA . ARG A 1 85 ? 3.378 3.694 -26.359 1.00 48.41 85 ARG A CA 1
ATOM 630 C C . ARG A 1 85 ? 3.763 5.102 -26.809 1.00 48.41 85 ARG A C 1
ATOM 632 O O . ARG A 1 85 ? 3.179 5.582 -27.779 1.00 48.41 85 ARG A O 1
ATOM 639 N N . ARG A 1 86 ? 4.737 5.709 -26.145 1.00 44.81 86 ARG A N 1
ATOM 640 C CA . ARG A 1 86 ? 5.767 6.546 -26.762 1.00 44.81 86 ARG A CA 1
ATOM 641 C C . ARG A 1 86 ? 7.051 6.353 -25.977 1.00 44.81 86 ARG A C 1
ATOM 643 O O . ARG A 1 86 ? 6.953 6.303 -24.731 1.00 44.81 86 ARG A O 1
#

Sequence (86 aa):
MTGREAEVLLLLSTGSTGDTNRALARDLGISERTVRAHLTSIRRKLGLGSRVEIALVSHQHRAFLRSVQGLPGAAMPQETIAGSRR

Mean predicted aligned error: 8.03 Å

Radius of gyration: 12.89 Å; Cα contacts (8 Å, |Δi|>4): 69; chains: 1; bounding box: 30×22×39 Å

Foldseek 3Di:
DALVLLVLLLVLLVDDLPCQLVNVCVVVVHDSVVSVVSVVVNCVVVVHDDPSVSSVVSNVCNVVSVVVVPDPPSPDPDDPPPDDDD

Secondary structure (DSSP, 8-state):
--HHHHHHHHHHHHS-TT--HHHHHHHHTS-HHHHHHHHHHHHHHHT--SHHHHHHHHHHTHHHHHHHTTSTT-------------

=== Feature glossary ===
A reading guide for the features in this record.

Start from the sequence.

  · Sequence gives the chain of amino acids in standard one-letter code (A=alanine, C=cysteine, …, Y=tyrosine), read N→C. It is the only feature that is directly encoded by the gene; all structural features are derived from the folded form of this sequence.

Fold it, and you get atomic coordinates and the backbone conformation that goes with them.

  · The mmCIF table is the protein's shape written out atom by atom. For each backbone N, Cα, C, and carbonyl O, it records an (x, y, z) coordinate triple in Å pl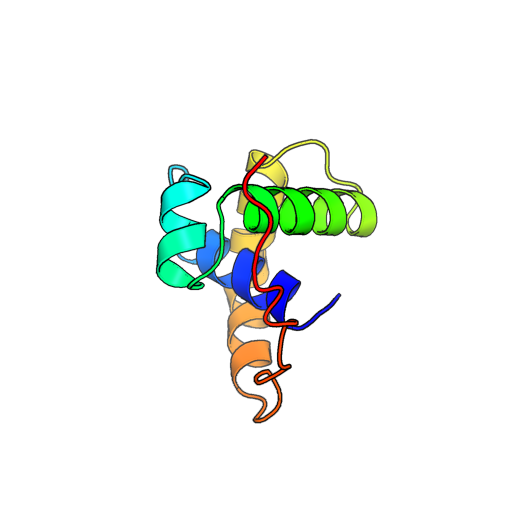us the residue type, chain letter, and residue number.

  · Backbone dihedral angles. Every residue except chain termini has a φ (preceding-C → N → Cα → C) and a ψ (N → Cα → C → next-N). They are reported in degrees following the IUPAC sign convention. Secondary structure is essentially a statement about which (φ, ψ) basin each residue occupies.

  · DSSP 8-state secondary structure assigns each residue one of H (α-helix), G (3₁₀-helix), I (π-helix), E (extended β-strand), B (isolated β-bridge), T (hydrogen-bonded turn)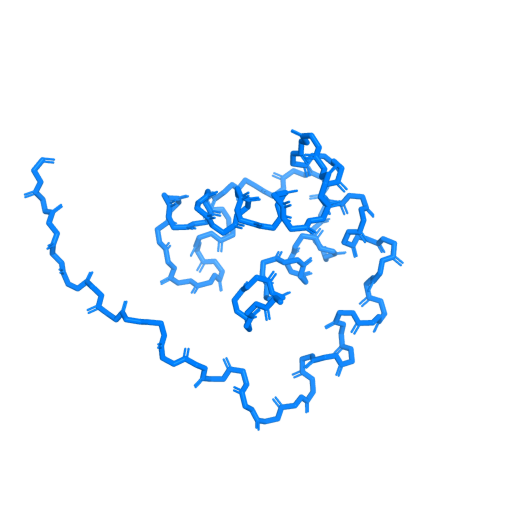, S (bend), or '-' (coil). The assignment is computed from backbone hydrogen-bond geometry via the Kabsch–Sander algorithm.

  · P-SEA three-state annotation labels each residue as helix, strand, or coil based purely on the geometry of the Cα trace. It serves as a fallback when the full backbone (and thus DSSP) is unavailable.

Summarize the fold with a handful of shape descriptors and a per-residue structural alphabet.

  · Radius of gyration (Rg) is the root-mean-square distance of Cα atoms from their centroid — a single number for overall size and compactness. A globular domain of N residues has Rg ≈ 2.2·N^0.38 Å; an extended or disordered chain has a much larger Rg. The Cα contact count is the number of residue pairs whose Cα atoms are within 8 Å and are more than four positions apart in sequence — a standard proxy for tertiary packing density. The bounding box is the smallest axis-aligned box enclosing all Cα atoms.

  · Foldseek's 3Di representation compresses backbone geometry into a per-residue letter drawn from a learned twenty-state alphabet. It captures the tertiary interaction pattern around each residue — which residues are packed against it in space, regardless of where they are in sequence.

  · Accessible surface area quantifies burial. A residue with SASA near zero is packed into the hydrophobic core; one with SASA >100 Å² sits on the surface. Computed here via the Shrake–Rupley numerical algorithm with a 1.4 Å probe.

Ask how reliable the model is.

  · For AlphaFold models, the B-factor field carries pLDDT — the model's own estimate of local accuracy on a 0–100 scale. Regions with pLDDT<50 should be treated as essentially unmodeled; they often correspond to intrinsically disordered segments.

  · For experimental (PDB) structures, the B-factor (temperature factor) quantifies the positional spread of each atom in the crystal — a combination of thermal vibration and static disorder — in units of Å². High B-factors mark flexible loops or poorly resolved regions; low B-factors mark the rigid, well-ordered core.

  · PAE(i, j) answers: if I align the predicted and true structures on residue i, how far off (in Å) do I expect residue j to be? A block-diagonal PAE matrix with low values on the blocks and high values off-diagonal is the signature of a multi-domain protein with confidently predicted domains but uncertain inter-domain orientation.

Place it in context: what it resembles, what it is annotated as, and how it looks.

  · Structural nearest neighbors (via Foldseek easy-search vs the PDB). Reported per hit: target PDB id, E-value, and alignment TM-score. A TM-score above ~0.5 is the conventional threshold for 'same fold'.

  · Functional annotations link the protein to curated databases. InterPro entries identify conserved domains and families by matching the sequence against member-database signatures (Pfam, PROSITE, CDD, …). Gene Ontology (GO) terms describe molecular function, biological process, and cellular component in a controlled vocabulary. CATH places the structure in a hierarchical fold classification (Class/Architecture/Topology/Homologous-superfamily). The organism is the source species.

  · Plot images: a contact map (which residues are close in 3D, as an N×N binary image), a Ramachandran scatter (backbone torsion angles, revealing secondary-structure composition at a glance), and — for AlphaFold structures — a PAE heatmap (pairwise prediction confidence).

  · Structure images are PyMOL renders from six orthogonal camera directions. Cartoon representation draws helices as coils and strands as arrows; sticks shows the backbone as bonds; surface shows the solvent-excluded envelope. Rainbow coloring maps sequence position to hue (blue→red, N→C); chain coloring assigns a distinct color per polypeptide.